Protein AF-A0A4R8DUL5-F1 (afdb_monomer_lite)

Organism: NCBI:txid1539049

Sequence (163 aa):
MLNPFTRLDARLLQRLLETHHYWFVRQSYPRGKDPFQEGLKAALLLTHYDNINQAQIHFQAIATDPYAFLYETPKPEHLARLHTAAGGVRGYPVFVPILRVPWDPGPGVEHQIRRYVSQKLTWDPRRGDEIRSNLFVQFGEIFITLRYHAHEIKIPFADIERM

Structure (mmCIF, N/CA/C/O backbone):
d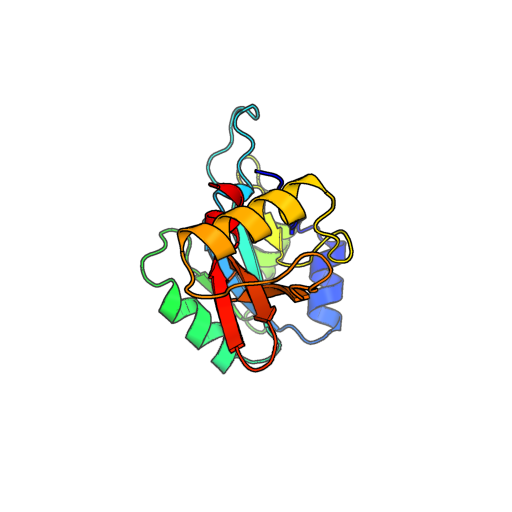ata_AF-A0A4R8DUL5-F1
#
_entry.id   AF-A0A4R8DUL5-F1
#
loop_
_atom_site.group_PDB
_atom_site.id
_atom_site.type_symbol
_atom_site.label_atom_id
_atom_site.label_alt_id
_atom_site.label_comp_id
_atom_site.label_asym_id
_atom_site.label_entity_id
_atom_site.label_seq_id
_atom_site.pdbx_PDB_ins_code
_atom_site.Cartn_x
_atom_site.Cartn_y
_atom_site.Cartn_z
_atom_site.occupancy
_atom_site.B_iso_or_equiv
_atom_site.auth_seq_id
_atom_site.auth_comp_id
_atom_site.auth_asym_id
_atom_site.auth_atom_id
_atom_site.pdbx_PDB_model_num
ATOM 1 N N . MET A 1 1 ? -15.452 5.383 -0.460 1.00 61.59 1 MET A N 1
ATOM 2 C CA . MET A 1 1 ? -14.228 5.206 0.352 1.00 61.59 1 MET A CA 1
ATOM 3 C C . MET A 1 1 ? -13.205 6.210 -0.137 1.00 61.59 1 MET A C 1
ATOM 5 O O . MET A 1 1 ? -13.017 6.308 -1.344 1.00 61.59 1 MET A O 1
ATOM 9 N N . LEU A 1 2 ? -12.609 6.990 0.762 1.00 66.75 2 LEU A N 1
ATOM 10 C CA . LEU A 1 2 ? -11.547 7.931 0.402 1.00 66.75 2 LEU A CA 1
ATOM 11 C C . LEU A 1 2 ? -10.306 7.138 -0.038 1.00 66.75 2 LEU A C 1
ATOM 13 O O . LEU A 1 2 ? -10.022 6.090 0.540 1.00 66.75 2 LEU A O 1
ATOM 17 N N . ASN A 1 3 ? -9.571 7.619 -1.043 1.00 74.25 3 ASN A N 1
ATOM 18 C CA . ASN A 1 3 ? -8.264 7.066 -1.393 1.00 74.25 3 ASN A CA 1
ATOM 19 C C . ASN A 1 3 ? -7.170 7.826 -0.622 1.00 74.25 3 ASN A C 1
ATOM 21 O O . ASN A 1 3 ? -6.865 8.966 -0.983 1.00 74.25 3 ASN A O 1
ATOM 25 N N . PRO A 1 4 ? -6.566 7.231 0.419 1.00 79.00 4 PRO A N 1
ATOM 26 C CA . PRO A 1 4 ? -5.616 7.939 1.271 1.00 79.00 4 PRO A CA 1
ATOM 27 C C . PRO A 1 4 ? -4.184 7.900 0.725 1.00 79.00 4 PRO A C 1
ATOM 29 O O . PRO A 1 4 ? -3.305 8.584 1.250 1.00 79.00 4 PRO A O 1
ATOM 32 N N . PHE A 1 5 ? -3.942 7.108 -0.321 1.00 89.12 5 PHE A N 1
ATOM 33 C CA . PHE A 1 5 ? -2.620 6.888 -0.883 1.00 89.12 5 PHE A CA 1
ATOM 34 C C . PHE A 1 5 ? -2.249 7.925 -1.942 1.00 89.12 5 PHE A C 1
ATOM 36 O O . PHE A 1 5 ? -3.072 8.529 -2.646 1.00 89.12 5 PHE A O 1
ATOM 43 N N . THR A 1 6 ? -0.949 8.167 -2.034 1.00 89.94 6 THR A N 1
ATOM 44 C CA . THR A 1 6 ? -0.377 9.140 -2.960 1.00 89.94 6 THR A CA 1
ATOM 45 C C . THR A 1 6 ? -0.218 8.507 -4.338 1.00 89.94 6 THR A C 1
ATOM 47 O O . THR A 1 6 ? 0.108 7.326 -4.456 1.00 89.94 6 THR A O 1
ATOM 50 N N . ARG A 1 7 ? -0.493 9.272 -5.399 1.00 91.81 7 ARG A N 1
ATOM 51 C CA . ARG A 1 7 ? -0.268 8.802 -6.771 1.00 91.81 7 ARG A CA 1
ATOM 52 C C . ARG A 1 7 ? 1.235 8.758 -7.031 1.00 91.81 7 ARG A C 1
ATOM 54 O O . ARG A 1 7 ? 1.941 9.685 -6.647 1.00 91.81 7 ARG A O 1
ATOM 61 N N . LEU A 1 8 ? 1.710 7.697 -7.672 1.00 94.69 8 LEU A N 1
ATOM 62 C CA . LEU A 1 8 ? 3.099 7.621 -8.094 1.00 94.69 8 LEU A CA 1
ATOM 63 C C . LEU A 1 8 ? 3.335 8.594 -9.253 1.00 94.69 8 LEU A C 1
ATOM 65 O O . LEU A 1 8 ? 2.596 8.579 -10.238 1.00 94.69 8 LEU A O 1
ATOM 69 N N . ASP A 1 9 ? 4.387 9.394 -9.133 1.00 95.00 9 ASP A N 1
ATOM 70 C CA . ASP A 1 9 ? 4.954 10.192 -10.212 1.00 95.00 9 ASP A CA 1
ATOM 71 C C . ASP A 1 9 ? 6.476 9.978 -10.281 1.00 95.00 9 ASP A C 1
ATOM 73 O O . ASP A 1 9 ? 7.074 9.316 -9.423 1.00 95.00 9 ASP A O 1
ATOM 77 N N . ALA A 1 10 ? 7.113 10.512 -11.325 1.00 94.88 10 ALA A N 1
ATOM 78 C CA . ALA A 1 10 ? 8.553 10.358 -11.534 1.00 94.88 10 ALA A CA 1
ATOM 79 C C . ALA A 1 10 ? 9.389 10.920 -10.371 1.00 94.88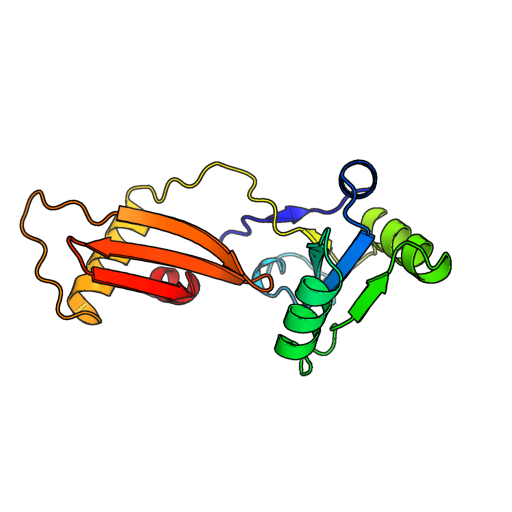 10 ALA A C 1
ATOM 81 O O . ALA A 1 10 ? 10.401 10.327 -9.998 1.00 94.88 10 ALA A O 1
ATOM 82 N N . ARG A 1 11 ? 8.948 12.030 -9.764 1.00 94.94 11 ARG A N 1
ATOM 83 C CA . ARG A 1 11 ? 9.651 12.684 -8.653 1.00 94.94 11 ARG A CA 1
ATOM 84 C C . ARG A 1 11 ? 9.614 11.819 -7.396 1.00 94.94 11 ARG A C 1
ATOM 86 O O . ARG A 1 11 ? 10.613 11.708 -6.691 1.00 94.94 11 ARG A O 1
ATOM 93 N N . LEU A 1 12 ? 8.468 11.215 -7.106 1.00 94.75 12 LEU A N 1
ATOM 94 C CA . LEU A 1 12 ? 8.285 10.335 -5.965 1.00 94.75 12 LEU A CA 1
ATOM 95 C C . LEU A 1 12 ? 9.050 9.028 -6.152 1.00 94.75 12 LEU A C 1
ATOM 97 O O . LEU A 1 12 ? 9.721 8.599 -5.219 1.00 94.75 12 LEU A O 1
ATOM 101 N N . LEU A 1 13 ? 9.020 8.439 -7.354 1.00 96.00 13 LEU A N 1
ATOM 102 C CA . LEU A 1 13 ? 9.840 7.267 -7.664 1.00 96.00 13 LEU A CA 1
ATOM 103 C C . LEU A 1 13 ? 11.324 7.556 -7.417 1.00 96.00 13 LEU A C 1
ATOM 105 O O . LEU A 1 13 ? 11.987 6.783 -6.733 1.00 96.00 13 LEU A O 1
ATOM 109 N N . GLN A 1 14 ? 11.828 8.684 -7.921 1.00 95.81 14 GLN A N 1
ATOM 110 C CA . GLN A 1 14 ? 13.223 9.069 -7.726 1.00 95.81 14 GLN A CA 1
ATOM 111 C C . GLN A 1 14 ? 13.583 9.175 -6.236 1.00 95.81 14 GLN A C 1
ATOM 113 O O . GLN A 1 14 ? 14.571 8.588 -5.806 1.00 95.81 14 GLN A O 1
ATOM 118 N N . ARG A 1 15 ? 12.743 9.830 -5.425 1.00 95.31 15 ARG A N 1
ATOM 119 C CA . ARG A 1 15 ? 12.954 9.932 -3.970 1.00 95.31 15 ARG A CA 1
ATOM 120 C C . ARG A 1 15 ? 12.978 8.575 -3.265 1.00 95.31 15 ARG A C 1
ATOM 122 O O . ARG A 1 15 ? 13.747 8.383 -2.327 1.00 95.31 15 ARG A O 1
ATOM 129 N N . LEU A 1 16 ? 12.136 7.634 -3.691 1.00 95.00 16 LEU A N 1
ATOM 130 C CA . LEU A 1 16 ? 12.122 6.279 -3.131 1.00 95.00 16 LEU A CA 1
ATOM 131 C C . LEU A 1 16 ? 13.436 5.542 -3.429 1.00 95.00 16 LEU A C 1
ATOM 133 O O . LEU A 1 16 ? 13.999 4.908 -2.540 1.00 95.00 16 LEU A O 1
ATOM 137 N N . LEU A 1 17 ? 13.967 5.693 -4.644 1.00 94.94 17 LEU A N 1
ATOM 138 C CA . LEU A 1 17 ? 15.260 5.119 -5.030 1.00 94.94 17 LEU A CA 1
ATOM 139 C C . LEU A 1 17 ? 16.431 5.757 -4.266 1.00 94.94 17 LEU A C 1
ATOM 141 O O . LEU A 1 17 ? 17.328 5.049 -3.814 1.00 94.94 17 LEU A O 1
ATOM 145 N N . GLU A 1 18 ? 16.407 7.081 -4.088 1.00 95.44 18 GLU A N 1
ATOM 146 C CA . GLU A 1 18 ? 17.411 7.837 -3.317 1.00 95.44 18 GLU A CA 1
ATOM 147 C C . GLU A 1 18 ? 17.427 7.448 -1.831 1.00 95.44 18 GLU A C 1
ATOM 149 O O . GLU A 1 18 ? 18.459 7.548 -1.177 1.00 95.44 18 GLU A O 1
ATOM 154 N N . THR A 1 19 ? 16.303 6.958 -1.306 1.00 93.25 19 THR A N 1
ATOM 155 C CA . THR A 1 19 ? 16.158 6.476 0.079 1.00 93.25 19 THR A CA 1
ATOM 156 C C . THR A 1 19 ? 16.357 4.962 0.210 1.00 93.25 19 THR A C 1
ATOM 158 O O . THR A 1 19 ? 15.903 4.365 1.179 1.00 93.25 19 THR A O 1
ATOM 161 N N . HIS A 1 20 ? 17.055 4.342 -0.748 1.00 93.62 20 HIS A N 1
ATOM 162 C CA . HIS A 1 20 ? 17.434 2.922 -0.752 1.00 93.62 20 HIS A CA 1
ATOM 163 C C . HIS A 1 20 ? 16.277 1.912 -0.841 1.00 93.62 20 HIS A C 1
ATOM 165 O O . HIS A 1 20 ? 16.450 0.736 -0.518 1.00 93.62 20 HIS A O 1
ATOM 171 N N . HIS A 1 21 ? 15.112 2.320 -1.349 1.00 94.38 21 HIS A N 1
ATOM 172 C CA . HIS A 1 21 ? 14.035 1.379 -1.645 1.00 94.38 21 HIS A CA 1
ATOM 173 C C . HIS A 1 21 ? 14.235 0.761 -3.030 1.00 94.38 21 HIS A C 1
ATOM 175 O O . HIS A 1 21 ? 13.906 1.365 -4.053 1.00 94.38 21 HIS A O 1
ATOM 181 N N . TYR A 1 22 ? 14.789 -0.450 -3.065 1.00 95.75 22 TYR A N 1
ATOM 182 C CA . TYR A 1 22 ? 15.168 -1.140 -4.304 1.00 95.75 22 TYR A CA 1
ATOM 183 C C . TYR A 1 22 ? 14.209 -2.259 -4.723 1.00 95.75 22 TYR A C 1
ATOM 185 O O . TYR A 1 22 ? 14.314 -2.792 -5.831 1.00 95.75 22 TYR A O 1
ATOM 193 N N . TRP A 1 23 ? 13.245 -2.609 -3.872 1.00 97.69 23 TRP A N 1
ATOM 194 C CA . TRP A 1 23 ? 12.252 -3.639 -4.167 1.00 97.69 23 TRP A CA 1
ATOM 195 C C . TRP A 1 23 ? 10.852 -3.053 -4.124 1.00 97.69 23 TRP A C 1
ATOM 197 O O . TRP A 1 23 ? 10.508 -2.315 -3.202 1.00 97.69 23 TRP A O 1
ATOM 207 N N . PHE A 1 24 ? 10.034 -3.388 -5.121 1.00 97.19 24 PHE A N 1
ATOM 208 C CA . PHE A 1 24 ? 8.654 -2.916 -5.181 1.00 97.19 24 PHE A CA 1
ATOM 209 C C . PHE A 1 24 ? 7.712 -4.073 -5.454 1.00 97.19 24 PHE A C 1
ATOM 211 O O . PHE A 1 24 ? 7.934 -4.849 -6.378 1.00 97.19 24 PHE A O 1
ATOM 218 N N . VAL A 1 25 ? 6.632 -4.163 -4.692 1.00 97.25 25 VAL A N 1
ATOM 219 C CA . VAL A 1 25 ? 5.572 -5.147 -4.910 1.00 97.25 25 VAL A CA 1
ATOM 220 C C . VAL A 1 25 ? 4.367 -4.436 -5.493 1.00 97.25 25 VAL A C 1
ATOM 222 O O . VAL A 1 25 ? 3.876 -3.463 -4.919 1.00 97.25 25 VAL A O 1
ATOM 225 N N . ARG A 1 26 ? 3.903 -4.915 -6.645 1.00 96.69 26 ARG A N 1
ATOM 226 C CA . ARG A 1 26 ? 2.685 -4.446 -7.301 1.00 96.69 26 ARG A CA 1
ATOM 227 C C . ARG A 1 26 ? 1.520 -5.348 -6.982 1.00 96.69 26 ARG A C 1
ATOM 229 O O . ARG A 1 26 ? 1.685 -6.558 -7.027 1.00 96.69 26 ARG A O 1
ATOM 236 N N . GLN A 1 27 ? 0.358 -4.750 -6.764 1.00 95.81 27 GLN A N 1
ATOM 237 C CA . GLN A 1 27 ? -0.908 -5.449 -6.557 1.00 95.81 27 GLN A CA 1
ATOM 238 C C . GLN A 1 27 ? -2.080 -4.642 -7.121 1.00 95.81 27 GLN A C 1
ATOM 240 O O . GLN A 1 27 ? -1.942 -3.458 -7.464 1.00 95.81 27 GLN A O 1
ATOM 245 N N . SER A 1 28 ? -3.249 -5.270 -7.177 1.00 94.12 28 SER A N 1
ATOM 246 C CA . SER A 1 28 ? -4.520 -4.601 -7.428 1.00 94.12 28 SER A CA 1
ATOM 247 C C . SER A 1 28 ? -4.847 -3.626 -6.302 1.00 94.12 28 SER A C 1
ATOM 249 O O . SER A 1 28 ? -4.692 -3.935 -5.125 1.00 94.12 28 SER A O 1
ATOM 251 N N . TYR A 1 29 ? -5.382 -2.455 -6.643 1.00 91.38 29 TYR A N 1
ATOM 252 C CA . TYR A 1 29 ? -5.786 -1.461 -5.651 1.00 91.38 29 TYR A CA 1
ATOM 253 C C . TYR A 1 29 ? -7.211 -0.962 -5.891 1.00 91.38 29 TYR A C 1
ATOM 255 O O . TYR A 1 29 ? -7.411 0.112 -6.462 1.00 91.38 29 TYR A O 1
ATOM 263 N N . PRO A 1 30 ? -8.234 -1.716 -5.447 1.00 87.31 30 PRO A N 1
ATOM 264 C CA . PRO A 1 30 ? -9.635 -1.370 -5.685 1.00 87.31 30 PRO A CA 1
ATOM 265 C C . PRO A 1 30 ? -10.018 0.029 -5.188 1.00 87.31 30 PRO A C 1
ATOM 267 O O . PRO A 1 30 ? -10.767 0.726 -5.863 1.00 87.31 30 PRO A O 1
ATOM 270 N N . ARG A 1 31 ? -9.444 0.478 -4.060 1.00 84.62 31 ARG A N 1
ATOM 271 C CA . ARG A 1 31 ? -9.673 1.818 -3.483 1.00 84.62 31 ARG A CA 1
ATOM 272 C C . ARG A 1 31 ? -9.184 2.966 -4.371 1.00 84.62 31 ARG A C 1
ATOM 274 O O . ARG A 1 31 ? -9.623 4.095 -4.196 1.00 84.62 31 ARG A O 1
ATOM 281 N N . GLY A 1 32 ? -8.267 2.695 -5.298 1.00 84.94 32 GLY A N 1
ATOM 282 C CA . GLY A 1 32 ? -7.774 3.680 -6.257 1.00 84.94 32 GLY A CA 1
ATOM 283 C C . GLY A 1 32 ? -8.649 3.829 -7.498 1.00 84.94 32 GLY A C 1
ATOM 284 O O . GLY A 1 32 ? -8.338 4.670 -8.339 1.00 84.94 32 GLY A O 1
ATOM 285 N N . LYS A 1 33 ? -9.702 3.013 -7.645 1.00 83.94 33 LYS A N 1
ATOM 286 C CA . LYS A 1 33 ? -10.680 3.163 -8.723 1.00 83.94 33 LYS A CA 1
ATOM 287 C C . LYS A 1 33 ? -11.667 4.262 -8.346 1.00 83.94 33 LYS A C 1
ATOM 289 O O . LYS A 1 33 ? -12.359 4.150 -7.338 1.00 83.94 33 LYS A O 1
ATOM 294 N N . ASP A 1 34 ? -11.742 5.294 -9.173 1.00 76.94 34 ASP A N 1
ATOM 295 C CA . ASP A 1 34 ? -12.837 6.255 -9.120 1.00 76.94 34 ASP A CA 1
ATOM 296 C C . ASP A 1 34 ? -13.993 5.717 -9.984 1.00 76.94 34 ASP A C 1
ATOM 298 O O . ASP A 1 34 ? -13.795 5.520 -11.187 1.00 76.94 34 ASP A O 1
ATOM 302 N N . PRO A 1 35 ? -15.176 5.428 -9.406 1.00 69.62 35 PRO A N 1
ATOM 303 C CA . PRO A 1 35 ? -16.316 4.903 -10.158 1.00 69.62 35 PRO A CA 1
ATOM 304 C C . PRO A 1 35 ? -16.857 5.883 -11.208 1.00 69.62 35 PRO A C 1
ATOM 306 O O . PRO A 1 35 ? -17.564 5.451 -12.114 1.00 69.62 35 PRO A O 1
ATOM 309 N N . PHE A 1 36 ? -16.519 7.171 -11.117 1.00 73.31 36 PHE A N 1
ATOM 310 C CA . PHE A 1 36 ? -16.930 8.194 -12.081 1.00 73.31 36 PHE A CA 1
ATOM 311 C C . PHE A 1 36 ? -15.895 8.426 -13.189 1.00 73.31 36 PHE A C 1
ATOM 313 O O . PHE A 1 36 ? -16.141 9.198 -14.114 1.00 73.31 36 PHE A O 1
ATOM 320 N N . GLN A 1 37 ? -14.731 7.771 -13.121 1.00 73.31 37 GLN A N 1
ATOM 321 C CA . GLN A 1 37 ? -13.676 7.936 -14.112 1.00 73.31 37 GLN A CA 1
ATOM 322 C C . GLN A 1 37 ? -13.812 6.913 -15.246 1.00 73.31 37 GLN A C 1
ATOM 324 O O . GLN A 1 37 ? -13.500 5.729 -15.098 1.00 73.31 37 GLN A O 1
ATOM 329 N N . GLU A 1 38 ? -14.222 7.387 -16.420 1.00 73.81 38 GLU A N 1
ATOM 330 C CA . GLU A 1 38 ? -14.311 6.559 -17.623 1.00 73.81 38 GLU A CA 1
ATOM 331 C C . GLU A 1 38 ? -12.928 6.102 -18.131 1.00 73.81 38 GLU A C 1
ATOM 333 O O . GLU A 1 38 ? -11.919 6.805 -18.031 1.00 73.81 38 GLU A O 1
ATOM 338 N N . GLY A 1 39 ? -12.873 4.896 -18.710 1.00 79.31 39 GLY A N 1
ATOM 339 C CA . GLY A 1 39 ? -11.661 4.347 -19.337 1.00 79.31 39 GLY A CA 1
ATOM 340 C C . GLY A 1 39 ? -10.623 3.761 -18.371 1.00 79.31 39 GLY A C 1
ATOM 341 O O . GLY A 1 39 ? -9.497 3.460 -18.782 1.00 79.31 39 GLY A O 1
ATOM 342 N N . LEU A 1 40 ? -10.978 3.585 -17.097 1.00 84.50 40 LEU A N 1
ATOM 343 C CA . LEU A 1 40 ? -10.119 2.987 -16.078 1.00 84.50 40 LEU A CA 1
ATOM 344 C C . LEU A 1 40 ? -10.122 1.455 -16.216 1.00 84.50 40 LEU A C 1
ATOM 346 O O . LEU A 1 40 ? -11.151 0.805 -16.059 1.00 84.50 40 LEU A O 1
ATOM 350 N N . LYS A 1 41 ? -8.961 0.867 -16.521 1.00 87.69 41 LYS A N 1
ATOM 351 C CA . LYS A 1 41 ? -8.799 -0.586 -16.689 1.00 87.69 41 LYS A CA 1
ATOM 352 C C . LYS A 1 41 ? -8.533 -1.265 -15.349 1.00 87.69 41 LYS A C 1
ATOM 354 O O . LYS A 1 41 ? -9.208 -2.223 -14.984 1.00 87.69 41 LYS A O 1
ATOM 359 N N . ALA A 1 42 ? -7.573 -0.745 -14.590 1.00 90.25 42 ALA A N 1
ATOM 360 C CA . ALA A 1 42 ? -7.298 -1.178 -13.225 1.00 90.25 42 ALA A CA 1
ATOM 361 C C . ALA A 1 42 ? -6.579 -0.072 -12.455 1.00 90.25 42 ALA A C 1
ATOM 363 O O . ALA A 1 42 ? -5.824 0.689 -13.042 1.00 90.25 42 ALA A O 1
ATOM 364 N N . ALA A 1 43 ? -6.770 -0.007 -11.142 1.00 92.62 43 ALA A N 1
ATOM 365 C CA . ALA A 1 43 ? -5.925 0.797 -10.268 1.00 92.62 43 ALA A CA 1
ATOM 366 C C . ALA A 1 43 ? -4.906 -0.124 -9.596 1.00 92.62 43 ALA A C 1
ATOM 368 O O . ALA A 1 43 ? -5.256 -1.238 -9.199 1.00 92.62 43 ALA A O 1
ATOM 369 N N . LEU A 1 44 ? -3.659 0.330 -9.506 1.00 95.06 44 LEU A N 1
ATOM 370 C CA . LEU A 1 44 ? -2.526 -0.466 -9.040 1.00 95.06 44 LEU A CA 1
ATOM 371 C C . LEU A 1 44 ? -1.862 0.212 -7.845 1.00 95.06 44 LEU A C 1
ATOM 373 O O . LEU A 1 44 ? -1.804 1.439 -7.774 1.00 95.06 44 LEU A O 1
ATOM 377 N N . LEU A 1 45 ? -1.319 -0.585 -6.934 1.00 95.25 45 LEU A N 1
ATOM 378 C CA . LEU A 1 45 ? -0.517 -0.107 -5.811 1.00 95.25 45 LEU A CA 1
ATOM 379 C C . LEU A 1 45 ? 0.891 -0.681 -5.917 1.00 95.25 45 LEU A C 1
ATOM 381 O O . LEU A 1 45 ? 1.044 -1.866 -6.192 1.00 95.25 45 LEU A O 1
ATOM 385 N N . LEU A 1 46 ? 1.895 0.167 -5.704 1.00 96.12 46 LEU A N 1
ATOM 386 C CA . LEU A 1 46 ? 3.304 -0.193 -5.601 1.00 96.12 46 LEU A CA 1
ATOM 387 C C . LEU A 1 46 ? 3.794 0.063 -4.177 1.00 96.12 46 LEU A C 1
ATOM 389 O O . LEU A 1 46 ? 3.975 1.208 -3.762 1.00 96.12 46 LEU A O 1
ATOM 393 N N . THR A 1 47 ? 4.026 -1.012 -3.434 1.00 95.38 47 THR A N 1
ATOM 394 C CA . THR A 1 47 ? 4.629 -0.949 -2.100 1.00 95.38 47 THR A CA 1
ATOM 395 C C . THR A 1 47 ? 6.141 -1.051 -2.228 1.00 95.38 47 THR A C 1
ATOM 397 O O . THR A 1 47 ? 6.626 -1.949 -2.907 1.00 95.38 47 THR A O 1
ATOM 400 N N . HIS A 1 48 ? 6.869 -0.127 -1.609 1.00 94.81 48 HIS A N 1
ATOM 401 C CA . HIS A 1 48 ? 8.324 -0.014 -1.681 1.00 94.81 48 HIS A CA 1
ATOM 402 C C . HIS A 1 48 ? 8.978 -0.623 -0.4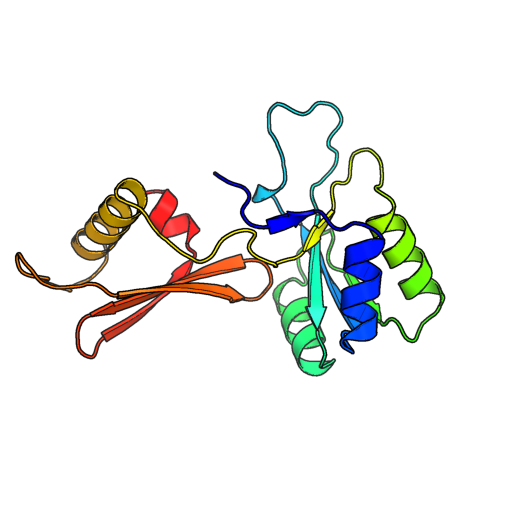39 1.00 94.81 48 HIS A C 1
ATOM 404 O O . HIS A 1 48 ? 8.442 -0.506 0.660 1.00 94.81 48 HIS A O 1
ATOM 410 N N . TYR A 1 49 ? 10.128 -1.262 -0.629 1.00 95.25 49 TYR A N 1
ATOM 411 C CA . TYR A 1 49 ? 10.878 -1.956 0.409 1.00 95.25 49 TYR A CA 1
ATOM 412 C C . TYR A 1 49 ? 12.373 -1.676 0.273 1.00 95.25 49 TYR A C 1
ATOM 414 O O . TYR A 1 49 ? 12.920 -1.655 -0.832 1.00 95.25 49 TYR A O 1
ATOM 422 N N . ASP A 1 50 ? 13.022 -1.521 1.418 1.00 94.88 50 ASP A N 1
ATOM 423 C CA . ASP A 1 50 ? 14.475 -1.484 1.605 1.00 94.88 50 ASP A CA 1
ATOM 424 C C . ASP A 1 50 ? 15.064 -2.887 1.863 1.00 94.88 50 ASP A C 1
ATOM 426 O O . ASP A 1 50 ? 16.279 -3.065 1.915 1.00 94.88 50 ASP A O 1
ATOM 430 N N . ASN A 1 51 ? 14.204 -3.900 2.013 1.00 95.19 51 ASN A N 1
ATOM 431 C CA . ASN A 1 51 ? 14.579 -5.269 2.332 1.00 95.19 51 ASN A CA 1
ATOM 432 C C . ASN A 1 51 ? 13.855 -6.281 1.429 1.00 95.19 51 ASN A C 1
ATOM 434 O O . ASN A 1 51 ? 12.623 -6.371 1.417 1.00 95.19 51 ASN A O 1
ATOM 438 N N . ILE A 1 52 ? 14.632 -7.106 0.720 1.00 96.00 52 ILE A N 1
ATOM 439 C CA . ILE A 1 52 ? 14.105 -8.129 -0.193 1.00 96.00 52 ILE A CA 1
ATOM 440 C C . ILE A 1 52 ? 13.207 -9.160 0.498 1.00 96.00 52 ILE A C 1
ATOM 442 O O . ILE A 1 52 ? 12.196 -9.559 -0.076 1.00 96.00 52 ILE A O 1
ATOM 446 N N . ASN A 1 53 ? 13.523 -9.568 1.729 1.00 96.62 53 ASN A N 1
ATOM 447 C CA . ASN A 1 53 ? 12.747 -10.585 2.438 1.00 96.62 53 ASN A CA 1
ATOM 448 C C . ASN A 1 53 ? 11.338 -10.063 2.738 1.00 96.62 53 ASN A C 1
ATOM 450 O O . ASN A 1 53 ? 10.362 -10.785 2.556 1.00 96.62 53 ASN A O 1
ATOM 454 N N . GLN A 1 54 ? 11.210 -8.790 3.129 1.00 94.81 54 GLN A N 1
ATOM 455 C CA . GLN A 1 54 ? 9.900 -8.169 3.344 1.00 94.81 54 GLN A CA 1
ATOM 456 C C . GLN A 1 54 ? 9.096 -8.078 2.042 1.00 94.81 54 GLN A C 1
ATOM 458 O O . GLN A 1 54 ? 7.902 -8.387 2.032 1.00 94.81 54 GLN A O 1
ATOM 463 N N . ALA A 1 55 ? 9.754 -7.716 0.937 1.00 95.88 55 ALA A N 1
ATOM 464 C CA . ALA A 1 55 ? 9.123 -7.674 -0.378 1.00 95.88 55 ALA A CA 1
ATOM 465 C C . ALA A 1 55 ? 8.644 -9.064 -0.830 1.00 95.88 55 ALA A C 1
ATOM 467 O O . ALA A 1 55 ? 7.537 -9.199 -1.343 1.00 95.88 55 ALA A O 1
ATOM 468 N N . GLN A 1 56 ? 9.439 -10.112 -0.597 1.00 96.88 56 GLN A N 1
ATOM 469 C CA . GLN A 1 56 ? 9.069 -11.492 -0.913 1.00 96.88 56 GLN A CA 1
ATOM 470 C C . GLN A 1 56 ? 7.907 -11.994 -0.056 1.00 96.88 56 GLN A C 1
ATOM 472 O O . GLN A 1 56 ? 6.979 -12.582 -0.604 1.00 96.88 56 GLN A O 1
ATOM 477 N N . ILE A 1 57 ? 7.922 -11.730 1.256 1.00 96.56 57 ILE A N 1
ATOM 478 C CA . ILE A 1 57 ? 6.815 -12.082 2.158 1.00 96.56 57 ILE A CA 1
ATOM 479 C C . ILE A 1 57 ? 5.519 -11.431 1.673 1.00 96.56 57 ILE A C 1
ATOM 481 O O . ILE A 1 57 ? 4.493 -12.101 1.570 1.00 96.56 57 ILE A O 1
ATOM 485 N N . HIS A 1 58 ? 5.565 -10.142 1.326 1.00 95.69 58 HIS A N 1
ATOM 486 C CA . HIS A 1 58 ? 4.406 -9.461 0.764 1.00 95.69 58 HIS A CA 1
ATOM 487 C C . HIS A 1 58 ? 3.975 -10.103 -0.560 1.00 95.69 58 HIS A C 1
ATOM 489 O O . HIS A 1 58 ? 2.817 -10.478 -0.703 1.00 95.69 58 HIS A O 1
ATOM 495 N N . PHE A 1 59 ? 4.892 -10.289 -1.509 1.00 96.81 59 PHE A N 1
ATOM 496 C CA . PHE A 1 59 ? 4.576 -10.881 -2.807 1.00 96.81 59 PHE A CA 1
ATOM 497 C C . PHE A 1 59 ? 3.927 -12.271 -2.684 1.00 96.81 59 PHE A C 1
ATOM 499 O O . PHE A 1 59 ? 2.959 -12.562 -3.382 1.00 96.81 59 PHE A O 1
ATOM 506 N N . GLN A 1 60 ? 4.399 -13.102 -1.753 1.00 96.19 60 GLN A N 1
ATOM 507 C CA . GLN A 1 60 ? 3.795 -14.402 -1.449 1.00 96.19 60 GLN A CA 1
ATOM 508 C C . GLN A 1 60 ? 2.389 -14.267 -0.852 1.00 96.19 60 GLN A C 1
ATOM 510 O O . GLN A 1 60 ? 1.497 -15.025 -1.226 1.00 96.19 60 GLN A O 1
ATOM 515 N N . ALA A 1 61 ? 2.167 -13.288 0.031 1.00 93.62 61 ALA A N 1
ATOM 516 C CA . ALA A 1 61 ? 0.855 -13.032 0.626 1.00 93.62 61 ALA A CA 1
ATOM 517 C C . ALA A 1 61 ? -0.210 -12.633 -0.414 1.00 93.62 61 ALA A C 1
ATOM 519 O O . ALA A 1 61 ? -1.395 -12.862 -0.187 1.00 93.62 61 ALA A O 1
ATOM 520 N N . ILE A 1 62 ? 0.207 -12.083 -1.559 1.00 94.00 62 ILE A N 1
ATOM 521 C CA . ILE A 1 62 ? -0.676 -11.668 -2.660 1.00 94.00 62 ILE A CA 1
ATOM 522 C C . ILE A 1 62 ? -0.549 -12.558 -3.904 1.00 94.00 62 ILE A C 1
ATOM 524 O O . ILE A 1 62 ? -0.878 -12.121 -5.003 1.00 94.00 62 ILE A O 1
ATOM 528 N N . ALA A 1 63 ? -0.073 -13.799 -3.770 1.00 92.75 63 ALA A N 1
ATOM 529 C CA . ALA A 1 63 ? 0.225 -14.666 -4.917 1.00 92.75 63 ALA A CA 1
ATOM 530 C C . ALA A 1 63 ? -0.975 -14.932 -5.853 1.00 92.75 63 ALA A C 1
ATOM 532 O O . ALA A 1 63 ? -0.785 -15.308 -7.008 1.00 92.75 63 ALA A O 1
ATOM 533 N N . THR A 1 64 ? -2.207 -14.743 -5.372 1.00 94.31 64 THR A N 1
ATOM 534 C CA . THR A 1 64 ? -3.446 -14.887 -6.154 1.00 94.31 64 THR A CA 1
ATOM 535 C C . THR A 1 64 ? -3.892 -13.597 -6.852 1.00 94.31 64 THR A C 1
ATOM 537 O O . THR A 1 64 ? -4.846 -13.630 -7.630 1.00 94.31 64 THR A O 1
ATOM 540 N N . ASP A 1 65 ? -3.234 -12.462 -6.598 1.00 94.69 65 ASP A N 1
ATOM 541 C CA . ASP A 1 65 ? -3.567 -11.187 -7.230 1.00 94.69 65 ASP A CA 1
ATOM 542 C C . ASP A 1 65 ? -3.115 -11.191 -8.705 1.00 94.69 65 ASP A C 1
ATOM 544 O O . ASP A 1 65 ? -1.937 -11.411 -8.996 1.00 94.69 65 ASP A O 1
ATOM 548 N N . PRO A 1 66 ? -4.012 -10.908 -9.667 1.00 94.25 66 PRO A N 1
ATOM 549 C CA . PRO A 1 66 ? -3.688 -10.975 -11.094 1.00 94.25 66 PRO A CA 1
ATOM 550 C C . PRO A 1 66 ? -2.657 -9.930 -11.548 1.00 94.25 66 PRO A C 1
ATOM 552 O O . PRO A 1 66 ? -2.064 -10.068 -12.618 1.00 94.25 66 PRO A O 1
ATOM 555 N N . TYR A 1 67 ? -2.445 -8.872 -10.764 1.00 94.81 67 TYR A N 1
ATOM 556 C CA . TYR A 1 67 ? -1.455 -7.832 -11.029 1.00 94.81 67 TYR A CA 1
ATOM 557 C C . TYR A 1 67 ? -0.197 -7.967 -10.161 1.00 94.81 67 TYR A C 1
ATOM 559 O O . TYR A 1 67 ? 0.694 -7.111 -10.291 1.00 94.81 67 TYR A O 1
ATOM 567 N N . ALA A 1 68 ? -0.094 -9.031 -9.349 1.00 96.25 68 ALA A N 1
ATOM 568 C CA . ALA A 1 68 ? 1.068 -9.339 -8.523 1.00 96.25 68 ALA A CA 1
ATOM 569 C C . ALA A 1 68 ? 2.357 -9.300 -9.354 1.00 96.25 68 ALA A C 1
ATOM 571 O O . ALA A 1 68 ? 2.498 -10.000 -10.359 1.00 96.25 68 ALA A O 1
ATOM 572 N N . PHE A 1 69 ? 3.316 -8.468 -8.951 1.00 97.44 69 PHE A N 1
ATOM 573 C CA . PHE A 1 69 ? 4.650 -8.461 -9.553 1.00 97.44 69 PHE A CA 1
ATOM 574 C C . PHE A 1 69 ? 5.687 -7.919 -8.572 1.00 97.44 69 PHE A C 1
ATOM 576 O O . PHE A 1 69 ? 5.452 -6.887 -7.943 1.00 97.44 69 PHE A O 1
ATOM 583 N N . LEU A 1 70 ? 6.842 -8.579 -8.480 1.00 97.62 70 LEU A N 1
ATOM 584 C CA . LEU A 1 70 ? 7.987 -8.119 -7.697 1.00 97.62 70 LEU A CA 1
ATOM 585 C C . LEU A 1 70 ? 9.021 -7.461 -8.621 1.00 97.62 70 LEU A C 1
ATOM 587 O O . LEU A 1 70 ? 9.635 -8.112 -9.463 1.00 97.62 70 LEU A O 1
ATOM 591 N N . TYR A 1 71 ? 9.215 -6.158 -8.450 1.00 97.56 71 TYR A N 1
ATOM 592 C CA . TYR A 1 71 ? 10.280 -5.396 -9.086 1.00 97.56 71 TYR A CA 1
ATOM 593 C C . TYR A 1 71 ? 11.550 -5.435 -8.241 1.00 97.56 71 TYR A C 1
ATOM 595 O O . TYR A 1 71 ? 11.515 -5.417 -7.012 1.00 97.56 71 TYR A O 1
ATOM 603 N N . GLU A 1 72 ? 12.676 -5.389 -8.940 1.00 96.62 72 GLU A N 1
ATOM 604 C CA . GLU A 1 72 ? 14.026 -5.382 -8.388 1.00 96.62 72 GLU A CA 1
ATOM 605 C C . GLU A 1 72 ? 14.785 -4.321 -9.176 1.00 96.62 72 GLU A C 1
ATOM 607 O O . GLU A 1 72 ? 15.130 -4.544 -10.335 1.00 96.62 72 GLU A O 1
ATOM 612 N N . THR A 1 73 ? 15.000 -3.145 -8.596 1.00 94.06 73 THR A N 1
ATOM 613 C CA . THR A 1 73 ? 15.610 -2.012 -9.307 1.00 94.06 73 THR A CA 1
ATOM 614 C C . THR A 1 73 ? 17.037 -2.251 -9.805 1.00 94.06 73 THR A C 1
ATOM 616 O O . THR A 1 73 ? 17.395 -1.595 -10.782 1.00 94.06 73 THR A O 1
ATOM 619 N N . PRO A 1 74 ? 17.851 -3.181 -9.248 1.00 93.38 74 PRO A N 1
ATOM 620 C CA . PRO A 1 74 ? 19.126 -3.538 -9.868 1.00 93.38 74 PRO A CA 1
ATOM 621 C C . PRO A 1 74 ? 18.977 -4.129 -11.279 1.00 93.38 74 PRO A C 1
ATOM 623 O O . PRO A 1 74 ? 19.937 -4.118 -12.045 1.00 93.38 74 PRO A O 1
ATOM 626 N N . LYS A 1 75 ? 17.789 -4.635 -11.648 1.00 96.50 75 LYS A N 1
ATOM 627 C CA . LYS A 1 75 ? 17.492 -5.123 -13.000 1.00 96.50 75 LYS A CA 1
ATOM 628 C C . LYS A 1 75 ? 17.035 -3.947 -13.881 1.00 96.50 75 LYS A C 1
ATOM 630 O O . LYS A 1 75 ? 15.963 -3.390 -13.622 1.00 96.50 75 LYS A O 1
ATOM 635 N N . PRO A 1 76 ? 17.760 -3.600 -14.964 1.00 96.06 76 PRO A N 1
ATOM 636 C CA . PRO A 1 76 ? 17.418 -2.450 -15.810 1.00 96.06 76 PRO A CA 1
ATOM 637 C C . PRO A 1 76 ? 16.004 -2.517 -16.400 1.00 96.06 76 PRO A C 1
ATOM 639 O O . PRO A 1 76 ? 15.308 -1.508 -16.486 1.00 96.06 76 PRO A O 1
ATOM 642 N N . GLU A 1 77 ? 15.543 -3.720 -16.750 1.00 97.38 77 GLU A N 1
ATOM 643 C CA . GLU A 1 77 ? 14.188 -3.947 -17.255 1.00 97.38 77 GLU A CA 1
ATOM 644 C C . GLU A 1 77 ? 13.114 -3.576 -16.218 1.00 97.38 77 GLU A C 1
ATOM 646 O O . GLU A 1 77 ? 12.117 -2.926 -16.538 1.00 97.38 77 GLU A O 1
ATOM 651 N N . HIS A 1 78 ? 13.319 -3.962 -14.955 1.00 97.62 78 HIS A N 1
ATOM 652 C CA . HIS A 1 78 ? 12.384 -3.664 -13.872 1.00 97.62 78 HIS A CA 1
ATOM 653 C C . HIS A 1 78 ? 12.350 -2.160 -13.593 1.00 97.62 78 HIS A C 1
ATOM 655 O O . HIS A 1 78 ? 11.268 -1.591 -13.437 1.00 97.62 78 HIS A O 1
ATOM 661 N N . LEU A 1 79 ? 13.514 -1.507 -13.608 1.00 96.31 79 LEU A N 1
ATOM 662 C CA . LEU A 1 79 ? 13.623 -0.063 -13.444 1.00 96.31 79 LEU A CA 1
ATOM 663 C C . LEU A 1 79 ? 12.898 0.699 -14.568 1.00 96.31 79 LEU A C 1
ATOM 665 O O . LEU A 1 79 ? 12.113 1.606 -14.291 1.00 96.31 79 LEU A O 1
ATOM 669 N N . ALA A 1 80 ? 13.063 0.289 -15.829 1.00 96.56 80 ALA A N 1
ATOM 670 C CA . ALA A 1 80 ? 12.361 0.892 -16.965 1.00 96.56 80 ALA A CA 1
ATOM 671 C C . ALA A 1 80 ? 10.828 0.761 -16.851 1.00 96.56 80 ALA A C 1
ATOM 673 O O . ALA A 1 80 ? 10.082 1.709 -17.128 1.00 96.56 80 ALA A O 1
ATOM 674 N N . ARG A 1 81 ? 10.336 -0.392 -16.380 1.00 96.00 81 ARG A N 1
ATOM 675 C CA . ARG A 1 81 ? 8.904 -0.600 -16.110 1.00 96.00 81 ARG A CA 1
ATOM 676 C C . ARG A 1 81 ? 8.397 0.295 -14.972 1.00 96.00 81 ARG A C 1
ATOM 678 O O . ARG A 1 81 ? 7.292 0.824 -15.083 1.00 96.00 81 ARG A O 1
ATOM 685 N N . LEU A 1 82 ? 9.184 0.498 -13.911 1.00 95.56 82 LEU A N 1
ATOM 686 C CA . LEU A 1 82 ? 8.841 1.422 -12.819 1.00 95.56 82 LEU A CA 1
ATOM 687 C C . LEU A 1 82 ? 8.764 2.872 -13.308 1.00 95.56 82 LEU A C 1
ATOM 689 O O . LEU A 1 82 ? 7.791 3.559 -13.003 1.00 95.56 82 LEU A O 1
ATOM 693 N N . HIS A 1 83 ? 9.718 3.322 -14.128 1.00 96.06 83 HIS A N 1
ATOM 694 C CA . HIS A 1 83 ? 9.654 4.652 -14.743 1.00 96.06 83 HIS A CA 1
ATOM 695 C C . HIS A 1 83 ? 8.429 4.815 -15.644 1.00 96.06 83 HIS A C 1
ATOM 697 O O . HIS A 1 83 ? 7.776 5.854 -15.606 1.00 96.06 83 HIS A O 1
ATOM 703 N N . THR A 1 84 ? 8.062 3.774 -16.395 1.00 94.75 84 THR A N 1
ATOM 704 C CA . THR A 1 84 ? 6.835 3.770 -17.206 1.00 94.75 84 THR A CA 1
ATOM 705 C C . THR A 1 84 ? 5.587 3.915 -16.329 1.00 94.75 84 THR A C 1
ATOM 707 O O . THR A 1 84 ? 4.703 4.714 -16.632 1.00 94.75 84 THR A O 1
ATOM 710 N N . ALA A 1 85 ? 5.522 3.185 -15.210 1.00 93.81 85 ALA A N 1
ATOM 711 C CA . ALA A 1 85 ? 4.428 3.291 -14.246 1.00 93.81 85 ALA A CA 1
ATOM 712 C C . ALA A 1 85 ? 4.340 4.700 -13.629 1.00 93.81 85 ALA A C 1
ATOM 714 O O . ALA A 1 85 ? 3.250 5.266 -13.539 1.00 93.81 85 ALA A O 1
ATOM 715 N N . ALA A 1 86 ? 5.485 5.282 -13.268 1.00 94.31 86 ALA A N 1
ATOM 716 C CA . ALA A 1 86 ? 5.594 6.628 -12.710 1.00 94.31 86 ALA A CA 1
ATOM 717 C C . ALA A 1 86 ? 5.312 7.746 -13.733 1.00 94.31 86 ALA A C 1
ATOM 719 O O . ALA A 1 86 ? 4.857 8.822 -13.355 1.00 94.31 86 ALA A O 1
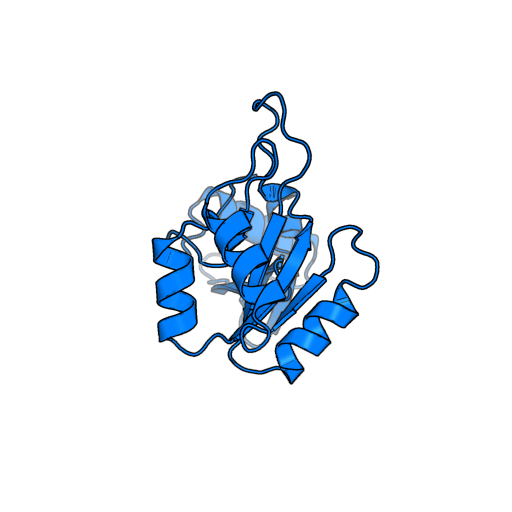ATOM 720 N N . GLY A 1 87 ? 5.539 7.493 -15.025 1.00 91.38 87 GLY A N 1
ATOM 721 C CA . GLY A 1 87 ? 5.178 8.398 -16.121 1.00 91.38 87 GLY A CA 1
ATOM 722 C C . GLY A 1 87 ? 3.670 8.485 -16.379 1.00 91.38 87 GLY A C 1
ATOM 723 O O . GLY A 1 87 ? 3.216 9.391 -17.071 1.00 91.38 87 GLY A O 1
ATOM 724 N N . GLY A 1 88 ? 2.885 7.577 -15.791 1.00 87.62 88 GLY A N 1
ATOM 725 C CA . GLY A 1 88 ? 1.437 7.533 -15.929 1.00 87.62 88 GLY A CA 1
ATOM 726 C C . GLY A 1 88 ? 0.999 6.767 -17.173 1.00 87.62 88 GLY A C 1
ATOM 727 O O . GLY A 1 88 ? 1.076 7.250 -18.299 1.00 87.62 88 GLY A O 1
ATOM 728 N N . VAL A 1 89 ? 0.454 5.570 -16.963 1.00 88.44 89 VAL A N 1
ATOM 729 C CA . VAL A 1 89 ? -0.124 4.760 -18.039 1.00 88.44 89 VAL A CA 1
ATOM 730 C C . VAL A 1 89 ? -1.624 5.035 -18.124 1.00 88.44 89 VAL A C 1
ATOM 732 O O . VAL A 1 89 ? -2.348 4.965 -17.125 1.00 88.44 89 VAL A O 1
ATOM 735 N N . ARG A 1 90 ? -2.121 5.347 -19.326 1.00 86.94 90 ARG A N 1
ATOM 736 C CA . ARG A 1 90 ? -3.549 5.619 -19.541 1.00 86.94 90 ARG A CA 1
ATOM 737 C C . ARG A 1 90 ? -4.394 4.411 -19.117 1.00 86.94 90 ARG A C 1
ATOM 739 O O . ARG A 1 90 ? -4.152 3.290 -19.555 1.00 86.94 90 ARG A O 1
ATOM 746 N N . GLY A 1 91 ? -5.389 4.656 -18.265 1.00 88.38 91 GLY A N 1
ATOM 747 C CA . GLY A 1 91 ? -6.274 3.620 -17.723 1.00 88.38 91 GLY A CA 1
ATOM 748 C C . GLY A 1 91 ? -5.683 2.793 -16.574 1.00 88.38 91 GLY A C 1
ATOM 749 O O . GLY A 1 91 ? -6.391 1.935 -16.052 1.00 88.38 91 GLY A O 1
ATOM 750 N N . TYR A 1 92 ? -4.438 3.058 -16.159 1.00 90.88 92 TYR A N 1
ATOM 751 C CA . TYR A 1 92 ? -3.783 2.386 -15.035 1.00 90.88 92 TYR A CA 1
ATOM 752 C C . TYR A 1 92 ? -3.188 3.395 -14.046 1.00 90.88 92 TYR A C 1
ATOM 754 O O . TYR A 1 92 ? -1.974 3.608 -14.038 1.00 90.88 92 TYR A O 1
ATOM 762 N N . PRO A 1 93 ? -4.007 4.068 -13.217 1.00 92.69 93 PRO A N 1
ATOM 763 C CA . PRO A 1 93 ? -3.464 4.872 -12.132 1.00 92.69 93 PRO A CA 1
ATOM 764 C C . PRO A 1 93 ? -2.670 3.987 -11.160 1.00 92.69 93 PRO A C 1
ATOM 766 O O . PRO A 1 93 ? -3.137 2.928 -10.736 1.00 92.69 93 PRO A O 1
ATOM 769 N N . VAL A 1 94 ? -1.467 4.445 -10.814 1.00 94.62 94 VAL A N 1
ATOM 770 C CA . VAL A 1 94 ? -0.544 3.752 -9.911 1.00 94.62 94 VAL A CA 1
ATOM 771 C C . VAL A 1 94 ? -0.358 4.586 -8.651 1.00 94.62 94 VAL A C 1
ATOM 773 O 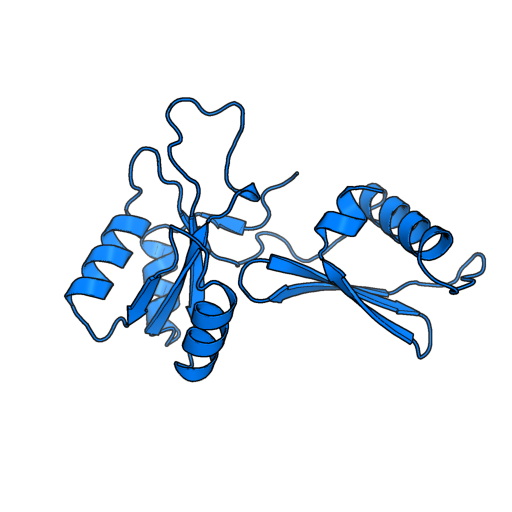O . VAL A 1 94 ? -0.125 5.793 -8.727 1.00 94.62 94 VAL A O 1
ATOM 776 N N . PHE A 1 95 ? -0.478 3.946 -7.495 1.00 94.00 95 PHE A N 1
ATOM 777 C CA . PHE A 1 95 ? -0.377 4.565 -6.177 1.00 94.00 95 PHE A CA 1
ATOM 778 C C . PHE A 1 95 ? 0.796 3.983 -5.391 1.00 94.00 95 PHE A C 1
ATOM 780 O O . PHE A 1 95 ? 1.295 2.909 -5.720 1.00 94.00 95 PHE A O 1
ATOM 787 N N . VAL A 1 96 ? 1.204 4.674 -4.330 1.00 93.56 96 VAL A N 1
ATOM 788 C CA . VAL A 1 96 ? 2.133 4.167 -3.313 1.00 93.56 96 VAL A CA 1
ATOM 789 C C . VAL A 1 96 ? 1.519 4.321 -1.921 1.00 93.56 96 VAL A C 1
ATOM 791 O O . VAL A 1 96 ? 0.782 5.287 -1.702 1.00 93.56 96 VAL A O 1
ATOM 794 N N . PRO A 1 97 ? 1.825 3.425 -0.964 1.00 90.69 97 PRO A N 1
ATOM 795 C CA . PRO A 1 97 ? 1.218 3.406 0.369 1.00 90.69 97 PRO A CA 1
ATOM 796 C C . PRO A 1 97 ? 1.772 4.493 1.307 1.00 90.69 97 PRO A C 1
ATOM 798 O O . PRO A 1 97 ? 2.090 4.245 2.465 1.00 90.69 97 PRO A O 1
ATOM 801 N N . ILE A 1 98 ? 1.898 5.716 0.800 1.00 87.88 98 ILE A N 1
ATOM 802 C CA . ILE A 1 98 ? 2.271 6.905 1.562 1.00 87.88 98 ILE A CA 1
ATOM 803 C C . ILE A 1 98 ? 0.993 7.702 1.794 1.00 87.88 98 ILE A C 1
ATOM 805 O O . ILE A 1 98 ? 0.369 8.173 0.833 1.00 87.88 98 ILE A O 1
ATOM 809 N N . LEU A 1 99 ? 0.607 7.825 3.065 1.00 79.81 99 LEU A N 1
ATOM 810 C CA . LEU A 1 99 ? -0.548 8.610 3.489 1.00 79.81 99 LEU A CA 1
ATOM 811 C C . LEU A 1 99 ? -0.294 10.098 3.227 1.00 79.81 99 LEU A C 1
ATOM 813 O O . LEU A 1 99 ? 0.775 10.620 3.533 1.00 79.81 99 LEU A O 1
ATOM 817 N N . ARG A 1 100 ? -1.290 10.785 2.661 1.00 69.81 100 ARG A N 1
ATOM 818 C CA . ARG A 1 100 ? -1.190 12.223 2.348 1.00 69.81 100 ARG A CA 1
ATOM 819 C C . ARG A 1 100 ? -1.270 13.128 3.578 1.00 69.81 100 ARG A C 1
ATOM 821 O O . ARG A 1 100 ? -0.820 14.266 3.517 1.00 69.81 100 ARG A O 1
ATOM 828 N N . VAL A 1 101 ? -1.888 12.644 4.652 1.00 69.88 101 VAL A N 1
ATOM 829 C CA . VAL A 1 101 ? -2.214 13.417 5.855 1.00 69.88 101 VAL A CA 1
ATOM 830 C C . VAL A 1 101 ? -1.893 12.552 7.077 1.00 69.88 101 VAL A C 1
ATOM 832 O O . VAL A 1 101 ? -2.106 11.335 7.004 1.00 69.88 101 VAL A O 1
ATOM 835 N N . PRO A 1 102 ? -1.380 13.134 8.179 1.00 73.44 102 PRO A N 1
ATOM 836 C CA . PRO A 1 102 ? -1.320 12.448 9.465 1.00 73.44 102 PRO A CA 1
ATOM 837 C C . PRO A 1 102 ? -2.682 11.850 9.829 1.00 73.44 102 PRO A C 1
ATOM 839 O O . PRO A 1 102 ? -3.720 12.415 9.489 1.00 73.44 102 PRO A O 1
ATOM 842 N N . TRP A 1 103 ? -2.680 10.694 10.493 1.00 79.81 103 TRP A N 1
ATOM 843 C CA . TRP A 1 103 ? -3.918 10.044 10.910 1.00 79.81 103 TRP A CA 1
ATOM 844 C C . TRP A 1 103 ? -4.686 10.924 11.900 1.00 79.81 103 TRP A C 1
ATOM 846 O O . TRP A 1 103 ? -4.201 11.196 12.996 1.00 79.81 103 TRP A O 1
ATOM 856 N N . ASP A 1 104 ? -5.891 11.313 11.499 1.00 81.06 104 ASP A N 1
ATOM 857 C CA . ASP A 1 104 ? -6.917 11.902 12.347 1.00 81.06 104 ASP A CA 1
ATOM 858 C C . ASP A 1 104 ? -8.253 11.253 11.946 1.00 81.06 104 ASP A C 1
ATOM 860 O O . ASP A 1 104 ? -8.707 11.455 10.813 1.00 81.06 104 ASP A O 1
ATOM 864 N N . PRO A 1 105 ? -8.860 10.410 12.802 1.00 77.62 105 PRO A N 1
ATOM 865 C CA . PRO A 1 105 ? -10.121 9.753 12.474 1.00 77.62 105 PRO A CA 1
ATOM 866 C C . PRO A 1 105 ? -11.257 10.767 12.257 1.00 77.62 105 PRO A C 1
ATOM 868 O O . PRO A 1 105 ? -12.177 10.517 11.472 1.00 77.62 105 PRO A O 1
ATOM 871 N N . GLY A 1 106 ? -11.213 11.920 12.928 1.00 83.25 106 GLY A N 1
ATOM 872 C CA . GLY A 1 106 ? -12.330 12.851 12.980 1.00 83.25 106 GLY A CA 1
ATOM 873 C C . GLY A 1 106 ? -13.623 12.238 13.558 1.00 83.25 106 GLY A C 1
ATOM 874 O O . GLY A 1 106 ? -13.723 11.031 13.809 1.00 83.25 106 GLY A O 1
ATOM 875 N N . PRO A 1 107 ? -14.684 13.046 13.735 1.00 84.88 107 PRO A N 1
ATOM 876 C CA . 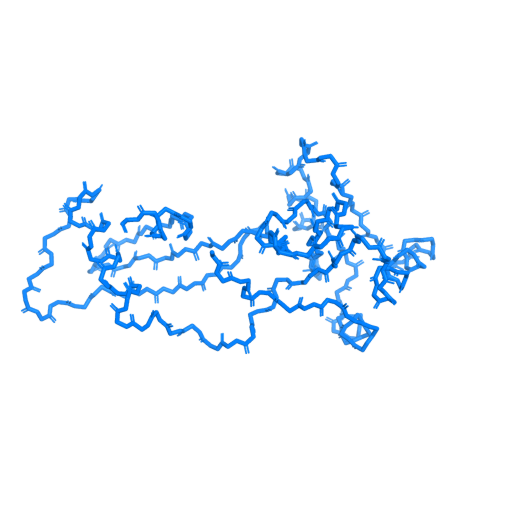PRO A 1 107 ? -15.877 12.617 14.473 1.00 84.88 107 PRO A CA 1
ATOM 877 C C . PRO A 1 107 ? -16.623 11.430 13.840 1.00 84.88 107 PRO A C 1
ATOM 879 O O . PRO A 1 107 ? -17.211 10.605 14.540 1.00 84.88 107 PRO A O 1
ATOM 882 N N . GLY A 1 108 ? -16.610 11.336 12.506 1.00 86.56 108 GLY A N 1
ATOM 883 C CA . GLY A 1 108 ? -17.303 10.276 11.772 1.00 86.56 108 GLY A CA 1
ATOM 884 C C . GLY A 1 108 ? -16.667 8.904 11.984 1.00 86.56 108 GLY A C 1
ATOM 885 O O . GLY A 1 108 ? -17.360 7.951 12.344 1.00 86.56 108 GLY A O 1
ATOM 886 N N . VAL A 1 109 ? -15.346 8.805 11.816 1.00 87.44 109 VAL A N 1
ATOM 887 C CA . VAL A 1 109 ? -14.637 7.534 12.007 1.00 87.44 109 VAL A CA 1
ATOM 888 C C . VAL A 1 109 ? -14.572 7.174 13.488 1.00 87.44 109 VAL A C 1
ATOM 890 O O . VAL A 1 109 ? -14.727 6.004 13.823 1.00 87.44 109 VAL A O 1
ATOM 893 N N . GLU A 1 110 ? -14.441 8.144 14.398 1.00 88.12 110 GLU A N 1
ATOM 894 C CA . GLU A 1 110 ? -14.544 7.883 15.842 1.00 88.12 110 GLU A CA 1
ATOM 895 C C . GLU A 1 110 ? -15.874 7.221 16.216 1.00 88.12 110 GLU A C 1
ATOM 897 O O . GLU A 1 110 ? -15.907 6.265 16.998 1.00 88.12 110 GLU A O 1
ATOM 902 N N . HIS A 1 111 ? -16.979 7.690 15.630 1.00 89.25 111 HIS A N 1
ATOM 903 C CA . HIS A 1 111 ? -18.285 7.079 15.837 1.00 89.25 111 HIS A CA 1
ATOM 904 C C . HIS A 1 111 ? -18.332 5.636 15.309 1.00 89.25 111 HIS A C 1
ATOM 906 O O . HIS A 1 111 ? -18.827 4.743 16.003 1.00 89.25 111 HIS A O 1
ATOM 912 N N . GLN A 1 112 ? -17.772 5.382 14.123 1.00 91.88 112 GLN A N 1
ATOM 913 C CA . GLN A 1 112 ? -17.675 4.034 13.551 1.00 91.88 112 GLN A CA 1
ATOM 914 C C . GLN A 1 112 ? -16.808 3.098 14.401 1.00 91.88 112 GLN A C 1
ATOM 916 O O . GLN A 1 112 ? -17.203 1.960 14.644 1.00 91.88 112 GLN A O 1
ATOM 921 N N . ILE A 1 113 ? -15.678 3.581 14.927 1.00 91.12 113 ILE A N 1
ATOM 922 C CA . ILE A 1 113 ? -14.816 2.830 15.850 1.00 91.12 113 ILE A CA 1
ATOM 923 C C . ILE A 1 113 ? -15.597 2.455 17.109 1.00 91.12 113 ILE A C 1
ATOM 925 O O . ILE A 1 113 ? -15.602 1.290 17.500 1.00 91.12 113 ILE A O 1
ATOM 929 N N . ARG A 1 114 ? -16.305 3.408 17.731 1.00 89.50 114 ARG A N 1
ATOM 930 C CA . ARG A 1 114 ? -17.115 3.128 18.929 1.00 89.50 114 ARG A CA 1
ATOM 931 C C . ARG A 1 114 ? -18.208 2.096 18.653 1.00 89.50 114 ARG A C 1
ATOM 933 O O . ARG A 1 114 ? -18.417 1.214 19.482 1.00 89.50 114 ARG A O 1
ATOM 940 N N . ARG A 1 115 ? -18.870 2.172 17.492 1.00 90.62 115 ARG A N 1
ATOM 941 C CA . ARG A 1 115 ? -19.865 1.174 17.063 1.00 90.62 115 ARG A CA 1
ATOM 942 C C . ARG A 1 115 ? -19.243 -0.197 16.820 1.00 90.62 115 ARG A C 1
ATOM 944 O O . ARG A 1 115 ? -19.815 -1.192 17.248 1.00 90.62 115 ARG A O 1
ATOM 951 N N . TYR A 1 116 ? -18.074 -0.260 16.188 1.00 93.38 116 TYR A N 1
ATOM 952 C CA . TYR A 1 116 ? -17.359 -1.521 16.011 1.00 93.38 116 TYR A CA 1
ATOM 953 C C . TYR A 1 116 ? -17.039 -2.160 17.362 1.00 93.38 116 TYR A C 1
ATOM 955 O O . TYR A 1 116 ? -17.346 -3.327 17.584 1.00 93.38 116 TYR A O 1
ATOM 963 N N . VAL A 1 117 ? -16.465 -1.381 18.282 1.00 91.19 117 VAL A N 1
ATOM 964 C CA . VAL A 1 117 ? -16.073 -1.852 19.613 1.00 91.19 117 VAL A CA 1
ATOM 965 C C . VAL A 1 117 ? -17.281 -2.389 20.380 1.00 91.19 117 VAL A C 1
ATOM 967 O O . VAL A 1 117 ? -17.207 -3.501 20.887 1.00 91.19 117 VAL A O 1
ATOM 970 N N . SER A 1 118 ? -18.408 -1.670 20.399 1.00 89.06 118 SER A N 1
ATOM 971 C CA . SER A 1 118 ? -19.601 -2.113 21.135 1.00 89.06 118 SER A CA 1
ATOM 972 C C . SER A 1 118 ? -20.316 -3.315 20.512 1.00 89.06 118 SER A C 1
ATOM 974 O O . SER A 1 118 ? -20.969 -4.072 21.225 1.00 89.06 118 SER A O 1
ATOM 976 N N . GLN A 1 119 ? -20.227 -3.497 19.190 1.00 90.31 119 GLN A N 1
ATOM 977 C CA . GLN A 1 119 ? -20.926 -4.580 18.487 1.00 90.31 119 GLN A CA 1
ATOM 978 C C . GLN A 1 119 ? -20.081 -5.840 18.292 1.00 90.31 119 GLN A C 1
ATOM 980 O O . GLN A 1 119 ? -20.637 -6.929 18.142 1.00 90.31 119 GLN A O 1
ATOM 985 N N . LYS A 1 120 ? -18.756 -5.698 18.193 1.00 91.56 120 LYS A N 1
ATOM 986 C CA . LYS A 1 120 ? -17.845 -6.782 17.795 1.00 91.56 120 LYS A CA 1
ATOM 987 C C . LYS A 1 120 ? -16.873 -7.191 18.890 1.00 91.56 120 LYS A C 1
ATOM 989 O O . LYS A 1 120 ? -16.315 -8.280 18.789 1.00 91.56 120 LYS A O 1
ATOM 994 N N . LEU A 1 121 ? -16.665 -6.359 19.909 1.00 90.25 121 LEU A N 1
ATOM 995 C CA . LEU A 1 121 ? -15.740 -6.640 21.002 1.00 90.25 121 LEU A CA 1
ATOM 996 C C . LEU A 1 121 ? -16.488 -6.729 22.328 1.00 90.25 121 LEU A C 1
ATOM 998 O O . LEU A 1 121 ? -17.568 -6.181 22.505 1.00 90.25 121 LEU A O 1
ATOM 1002 N N . THR A 1 122 ? -15.869 -7.399 23.292 1.00 89.38 122 THR A N 1
ATOM 1003 C CA . THR A 1 122 ? -16.354 -7.478 24.675 1.00 89.38 122 THR A CA 1
ATOM 1004 C C . THR A 1 122 ? -15.861 -6.305 25.528 1.00 89.38 122 THR A C 1
ATOM 1006 O O . THR A 1 122 ? -15.813 -6.407 26.751 1.00 89.38 122 THR A O 1
ATOM 1009 N N . TRP A 1 123 ? -15.393 -5.226 24.899 1.00 90.12 123 TRP A N 1
ATOM 1010 C CA . TRP A 1 123 ? -14.896 -4.049 25.607 1.00 90.12 123 TRP A CA 1
ATOM 1011 C C . TRP A 1 123 ? -16.085 -3.219 26.099 1.00 90.12 123 TRP A C 1
ATOM 1013 O O . TRP A 1 123 ? -17.013 -2.972 25.332 1.00 90.12 123 TRP A O 1
ATOM 1023 N N . ASP A 1 124 ? -16.025 -2.751 27.347 1.00 84.44 124 ASP A N 1
ATOM 1024 C CA . ASP A 1 124 ? -17.054 -1.901 27.968 1.00 84.44 124 ASP A CA 1
ATOM 1025 C C . ASP A 1 124 ? -16.491 -0.507 28.326 1.00 84.44 124 ASP A C 1
ATOM 1027 O O . ASP A 1 124 ? -16.316 -0.179 29.502 1.00 84.44 124 ASP A O 1
ATOM 1031 N N . PRO A 1 125 ? -16.125 0.310 27.319 1.00 83.44 125 PRO A N 1
ATOM 1032 C CA . PRO A 1 125 ? -15.601 1.650 27.543 1.00 83.44 125 PRO A CA 1
ATOM 1033 C C . PRO A 1 125 ? -16.681 2.559 28.138 1.00 83.44 125 PRO A C 1
ATOM 1035 O O . PRO A 1 125 ? -17.711 2.831 27.514 1.00 83.44 125 PRO A O 1
ATOM 1038 N N . ARG A 1 126 ? -16.426 3.084 29.338 1.00 82.00 126 ARG A N 1
ATOM 1039 C CA . ARG A 1 126 ? -17.326 4.014 30.025 1.00 82.00 126 ARG A CA 1
ATOM 1040 C C . ARG A 1 126 ? -17.282 5.402 29.393 1.00 82.00 126 ARG A C 1
ATOM 1042 O O . ARG A 1 126 ? -16.420 5.748 28.585 1.00 82.00 126 ARG A O 1
ATOM 1049 N N . ARG A 1 127 ? -18.237 6.251 29.778 1.00 75.31 127 ARG A N 1
ATOM 1050 C CA . ARG A 1 127 ? -18.280 7.648 29.329 1.00 75.31 127 ARG A CA 1
ATOM 1051 C C . ARG A 1 127 ? -17.027 8.384 29.825 1.00 75.31 127 ARG A C 1
ATOM 1053 O O . ARG A 1 127 ? -16.879 8.588 31.023 1.00 75.31 127 ARG A O 1
ATOM 1060 N N . GLY A 1 128 ? -16.166 8.788 28.893 1.00 76.06 128 GLY A N 1
ATOM 1061 C CA . GLY A 1 128 ? -14.871 9.420 29.176 1.00 76.06 128 GLY A CA 1
ATOM 1062 C C . GLY A 1 128 ? -13.664 8.528 28.879 1.00 76.06 128 GLY A C 1
ATOM 1063 O O . GLY A 1 128 ? -12.557 9.047 28.783 1.00 76.06 128 GLY A O 1
ATOM 1064 N N . ASP A 1 129 ? -13.872 7.228 28.656 1.00 83.25 129 ASP A N 1
ATOM 1065 C CA . ASP A 1 129 ? -12.790 6.324 28.283 1.00 83.25 129 ASP A CA 1
ATOM 1066 C C . ASP A 1 129 ? -12.308 6.595 26.850 1.00 83.25 129 ASP A C 1
ATOM 1068 O O . ASP A 1 129 ? -13.096 6.754 25.901 1.00 83.25 129 ASP A O 1
ATOM 1072 N N . GLU A 1 130 ? -10.983 6.628 26.705 1.00 85.56 130 GLU A N 1
ATOM 1073 C CA . GLU A 1 130 ? -10.288 6.804 25.435 1.00 85.56 130 GLU A CA 1
ATOM 1074 C C . GLU A 1 130 ? -10.004 5.435 24.800 1.00 85.56 130 GLU A C 1
ATOM 1076 O O . GLU A 1 130 ? -9.309 4.593 25.372 1.00 85.56 130 GLU A O 1
ATOM 1081 N N . ILE A 1 131 ? -10.512 5.228 23.583 1.00 89.19 131 ILE A N 1
ATOM 1082 C CA . ILE A 1 131 ? -10.079 4.132 22.712 1.00 89.19 131 ILE A CA 1
ATOM 1083 C C . ILE A 1 131 ? -9.025 4.717 21.788 1.00 89.19 131 ILE A C 1
ATOM 1085 O O . ILE A 1 131 ? -9.337 5.531 20.918 1.00 89.19 131 ILE A O 1
ATOM 1089 N N . ARG A 1 132 ? -7.774 4.305 21.971 1.00 90.19 132 ARG A N 1
ATOM 1090 C CA . ARG A 1 132 ? -6.686 4.779 21.117 1.00 90.19 132 ARG A CA 1
ATOM 1091 C C . ARG A 1 132 ? -6.729 4.044 19.795 1.00 90.19 132 ARG A C 1
ATOM 1093 O O . ARG A 1 132 ? -6.907 2.825 19.766 1.00 90.19 132 ARG A O 1
ATOM 1100 N N . SER A 1 133 ? -6.537 4.788 18.714 1.00 89.75 133 SER A N 1
ATOM 1101 C CA . SER A 1 133 ? -6.484 4.221 17.376 1.00 89.75 133 SER A CA 1
ATOM 1102 C C . SER A 1 133 ? -5.275 4.721 16.608 1.00 89.75 133 SER A C 1
ATOM 1104 O O . SER A 1 133 ? -4.920 5.895 16.690 1.00 89.75 133 SER A O 1
ATOM 1106 N N . ASN A 1 134 ? -4.643 3.826 15.857 1.00 88.81 134 ASN A N 1
ATOM 1107 C CA . ASN A 1 134 ? -3.561 4.188 14.955 1.00 88.81 134 ASN A CA 1
ATOM 1108 C C . ASN A 1 134 ? -3.715 3.442 13.632 1.00 88.81 134 ASN A C 1
ATOM 1110 O O . ASN A 1 134 ? -3.957 2.233 13.637 1.00 88.81 134 ASN A O 1
ATOM 1114 N N . LEU A 1 135 ? -3.551 4.146 12.513 1.00 87.62 135 LEU A N 1
ATOM 1115 C CA . LEU A 1 135 ? -3.467 3.502 11.210 1.00 87.62 135 LEU A CA 1
ATOM 1116 C C . LEU A 1 135 ? -2.053 3.041 10.916 1.00 87.62 135 LEU A C 1
ATOM 1118 O O . LEU A 1 135 ? -1.066 3.692 11.253 1.00 87.62 135 LEU A O 1
ATOM 1122 N N . PHE A 1 136 ? -1.972 1.949 10.180 1.00 86.06 136 PHE A N 1
ATOM 1123 C CA . PHE A 1 136 ? -0.742 1.535 9.541 1.00 86.06 136 PHE A CA 1
ATOM 1124 C C . PHE A 1 136 ? -1.060 0.736 8.286 1.00 86.06 136 PHE A C 1
ATOM 1126 O O . PHE A 1 136 ? -2.166 0.224 8.102 1.00 86.06 136 PHE A O 1
ATOM 1133 N N . VAL A 1 137 ? -0.072 0.644 7.405 1.00 85.38 137 VAL A N 1
ATOM 1134 C CA . VAL A 1 137 ? -0.193 -0.131 6.177 1.00 85.38 137 VAL A CA 1
ATOM 1135 C C . VAL A 1 137 ? 0.542 -1.446 6.353 1.00 85.38 137 VAL A C 1
ATOM 1137 O O . VAL A 1 137 ? 1.693 -1.472 6.784 1.00 85.38 137 VAL A O 1
ATOM 1140 N N . GLN A 1 138 ? -0.109 -2.541 5.986 1.00 86.06 138 GLN A N 1
ATOM 1141 C CA . GLN A 1 138 ? 0.537 -3.832 5.827 1.00 86.06 138 GLN A CA 1
ATOM 1142 C C . GLN A 1 138 ? 0.084 -4.440 4.508 1.00 86.06 138 GLN A C 1
ATOM 1144 O O . GLN A 1 138 ? -1.107 -4.494 4.232 1.00 86.06 138 GLN A O 1
ATOM 1149 N N . PHE A 1 139 ? 1.043 -4.893 3.697 1.00 85.81 139 PHE A N 1
ATOM 1150 C CA . PHE A 1 139 ? 0.775 -5.543 2.406 1.00 85.81 139 PHE A CA 1
ATOM 1151 C C . PHE A 1 139 ? -0.157 -4.728 1.491 1.00 85.81 139 PHE A C 1
ATOM 1153 O O . PHE A 1 139 ? -1.070 -5.243 0.850 1.00 85.81 139 PHE A O 1
ATOM 1160 N N . GLY A 1 140 ? 0.037 -3.406 1.491 1.00 77.50 140 GLY A N 1
ATOM 1161 C CA . GLY A 1 140 ? -0.772 -2.483 0.701 1.00 77.50 140 GLY A CA 1
ATOM 1162 C C . GLY A 1 140 ? -2.209 -2.279 1.197 1.00 77.50 140 GLY A C 1
ATOM 1163 O O . GLY A 1 140 ? -2.965 -1.519 0.592 1.00 77.50 140 GLY A O 1
ATOM 1164 N N . GLU A 1 141 ? -2.581 -2.895 2.316 1.00 82.56 141 GLU A N 1
ATOM 1165 C CA . GLU A 1 141 ? -3.865 -2.711 2.977 1.00 82.56 141 GLU A CA 1
ATOM 1166 C C . GLU A 1 141 ? -3.730 -1.848 4.227 1.00 82.56 141 GLU A C 1
ATOM 1168 O O . GLU A 1 141 ? -2.714 -1.848 4.923 1.00 82.56 141 GLU A O 1
ATOM 1173 N N . ILE A 1 142 ? -4.786 -1.092 4.509 1.00 86.06 142 ILE A N 1
ATOM 1174 C CA . ILE A 1 142 ? -4.843 -0.199 5.660 1.00 86.06 142 ILE A CA 1
ATOM 1175 C C . ILE A 1 142 ? -5.462 -0.965 6.814 1.00 86.06 142 ILE A C 1
ATOM 1177 O O . ILE A 1 142 ? -6.613 -1.403 6.740 1.00 86.06 142 ILE A O 1
ATOM 1181 N N . PHE A 1 143 ? -4.695 -1.077 7.885 1.00 89.31 143 PHE A N 1
ATOM 1182 C CA . PHE A 1 143 ? -5.123 -1.635 9.150 1.00 89.31 143 PHE A CA 1
ATOM 1183 C C . PHE A 1 143 ? -5.256 -0.525 10.179 1.00 89.31 143 PHE A C 1
ATOM 1185 O O . PHE A 1 143 ? -4.567 0.494 10.119 1.00 89.31 143 PHE A O 1
ATOM 1192 N N . ILE A 1 144 ? -6.135 -0.759 11.142 1.00 90.81 144 ILE A N 1
ATOM 1193 C CA . ILE A 1 144 ? -6.255 0.054 12.340 1.00 90.81 144 ILE A CA 1
ATOM 1194 C C . ILE A 1 144 ? -5.900 -0.815 13.541 1.00 90.81 144 ILE A C 1
ATOM 1196 O O . ILE A 1 144 ? -6.424 -1.921 13.710 1.00 90.81 144 ILE A O 1
ATOM 1200 N N . THR A 1 145 ? -4.979 -0.323 14.361 1.00 92.88 145 THR A N 1
ATOM 1201 C CA . THR A 1 145 ? -4.784 -0.837 15.712 1.00 92.88 145 THR A CA 1
ATOM 1202 C C . THR A 1 145 ? -5.766 -0.117 16.614 1.00 92.88 145 THR A C 1
ATOM 1204 O O . THR A 1 145 ? -5.756 1.113 16.660 1.00 92.88 145 THR A O 1
ATOM 1207 N N . LEU A 1 146 ? -6.593 -0.868 17.333 1.00 93.38 146 LEU A N 1
ATOM 1208 C CA . LEU A 1 146 ? -7.425 -0.348 18.411 1.00 93.38 146 LEU A CA 1
ATOM 1209 C C . LEU A 1 146 ? -6.839 -0.803 19.738 1.00 93.38 146 LEU A C 1
ATOM 1211 O O . LEU A 1 146 ? -6.498 -1.977 19.894 1.00 93.38 146 LEU A O 1
ATOM 1215 N N . ARG A 1 147 ? -6.752 0.115 20.699 1.00 92.94 147 ARG A N 1
ATOM 1216 C CA . ARG A 1 147 ? -6.248 -0.174 22.037 1.00 92.94 147 ARG A CA 1
ATOM 1217 C C . ARG A 1 147 ? -7.158 0.399 23.112 1.00 92.94 147 ARG A C 1
ATOM 1219 O O . ARG A 1 147 ? -7.492 1.583 23.092 1.00 92.94 147 ARG A O 1
ATOM 1226 N N . TYR A 1 148 ? -7.497 -0.450 24.075 1.00 92.44 148 TYR A N 1
ATOM 1227 C CA . TYR A 1 148 ? -8.268 -0.105 25.262 1.00 92.44 148 TYR A CA 1
ATOM 1228 C C . TYR A 1 148 ? -7.681 -0.838 26.473 1.00 92.44 148 TYR A C 1
ATOM 1230 O O . TYR A 1 148 ? -7.622 -2.068 26.506 1.00 92.44 148 TYR A O 1
ATOM 1238 N N . HIS A 1 149 ? -7.188 -0.082 27.456 1.00 88.44 149 HIS A N 1
ATOM 1239 C CA . HIS A 1 149 ? -6.387 -0.600 28.573 1.00 88.44 149 HIS A CA 1
ATOM 1240 C C . HIS A 1 149 ? -5.232 -1.518 28.110 1.00 88.44 149 HIS A C 1
ATOM 1242 O O . HIS A 1 149 ? -4.316 -1.069 27.412 1.00 88.44 149 HIS A O 1
ATOM 1248 N N . ALA A 1 150 ? -5.264 -2.789 28.524 1.00 87.62 150 ALA A N 1
ATOM 1249 C CA . ALA A 1 150 ? -4.283 -3.817 28.186 1.00 87.62 150 ALA A CA 1
ATOM 1250 C C . ALA A 1 150 ? -4.636 -4.595 26.908 1.00 87.62 150 ALA A C 1
ATOM 1252 O O . ALA A 1 150 ? -3.853 -5.435 26.471 1.00 87.62 150 ALA A O 1
ATOM 1253 N N . HIS A 1 151 ? -5.800 -4.336 26.309 1.00 90.00 151 HIS A N 1
ATOM 1254 C CA . HIS A 1 151 ? -6.235 -5.014 25.099 1.00 90.00 151 HIS A CA 1
ATOM 1255 C C . HIS A 1 151 ? -5.814 -4.229 23.864 1.00 90.00 151 HIS A C 1
ATOM 1257 O O . HIS A 1 151 ? -6.043 -3.022 23.766 1.00 90.00 151 HIS A O 1
ATOM 1263 N N . GLU A 1 152 ? -5.237 -4.943 22.906 1.00 93.38 152 GLU A N 1
ATOM 1264 C CA . GLU A 1 152 ? -4.889 -4.423 21.595 1.00 93.38 152 GLU A CA 1
ATOM 1265 C C . GLU A 1 152 ? -5.385 -5.399 20.536 1.00 93.38 152 GLU A C 1
ATOM 1267 O O . GLU A 1 152 ? -5.201 -6.612 20.656 1.00 93.38 152 GLU A O 1
ATOM 1272 N N . ILE A 1 153 ? -6.029 -4.864 19.506 1.00 93.56 153 ILE A N 1
ATOM 1273 C CA . ILE A 1 153 ? -6.417 -5.631 18.331 1.00 93.56 153 ILE A CA 1
ATOM 1274 C C . ILE A 1 153 ? -6.006 -4.891 17.071 1.00 93.56 153 ILE A C 1
ATOM 1276 O O . ILE A 1 153 ? -5.909 -3.665 17.038 1.00 93.56 153 ILE A O 1
ATOM 1280 N N . LYS A 1 154 ? -5.828 -5.665 16.010 1.00 93.81 154 LYS A N 1
ATOM 1281 C CA . LYS A 1 154 ? -5.528 -5.190 14.671 1.00 93.81 154 LYS A CA 1
ATOM 1282 C C . LYS A 1 154 ? -6.584 -5.720 13.728 1.00 93.81 154 LYS A C 1
ATOM 1284 O O . LYS A 1 154 ? -6.773 -6.931 13.645 1.00 93.81 154 LYS A O 1
ATOM 1289 N N . ILE A 1 155 ? -7.226 -4.820 13.000 1.00 92.31 155 ILE A N 1
ATOM 1290 C CA . ILE A 1 155 ? -8.293 -5.169 12.063 1.00 92.31 155 ILE A CA 1
ATOM 1291 C C . ILE A 1 155 ? -8.142 -4.376 10.762 1.00 92.31 155 ILE A C 1
ATOM 1293 O O . ILE A 1 155 ? -7.572 -3.277 10.779 1.00 92.31 155 ILE A O 1
ATOM 1297 N N . PRO A 1 156 ? -8.627 -4.902 9.625 1.00 90.69 156 PRO A N 1
ATOM 1298 C CA . PRO A 1 156 ? -8.715 -4.130 8.395 1.00 90.69 156 PRO A CA 1
ATOM 1299 C C . PRO A 1 156 ? -9.555 -2.872 8.623 1.00 90.69 156 PRO A C 1
ATOM 1301 O O . PRO A 1 156 ? -10.673 -2.942 9.131 1.00 90.69 156 PRO A O 1
ATOM 1304 N N . PHE A 1 157 ? -9.063 -1.709 8.199 1.00 88.81 157 PHE A N 1
ATOM 1305 C CA . PHE A 1 157 ? -9.811 -0.458 8.356 1.00 88.81 157 PHE A CA 1
ATOM 1306 C C . PHE A 1 157 ? -11.134 -0.467 7.571 1.00 88.81 157 PHE A C 1
ATOM 1308 O O . PHE A 1 157 ? -12.106 0.169 7.970 1.00 88.81 157 PHE A O 1
ATOM 1315 N N . ALA A 1 158 ? -11.207 -1.273 6.506 1.00 87.19 158 ALA A N 1
ATOM 1316 C CA . ALA A 1 158 ? -12.440 -1.519 5.762 1.00 87.19 158 ALA A CA 1
ATOM 1317 C C . ALA A 1 158 ? -13.594 -2.021 6.648 1.00 87.19 158 ALA A C 1
ATOM 1319 O O . ALA A 1 158 ? -14.750 -1.753 6.333 1.00 87.19 158 ALA A O 1
ATOM 1320 N N . ASP A 1 159 ? -13.300 -2.739 7.734 1.00 89.56 159 ASP A N 1
ATOM 1321 C CA . ASP A 1 159 ? -14.332 -3.250 8.634 1.00 89.56 159 ASP A CA 1
ATOM 1322 C C . ASP A 1 159 ? -14.899 -2.150 9.536 1.00 89.56 159 ASP A C 1
ATOM 1324 O O . ASP A 1 159 ? -16.085 -2.187 9.849 1.00 89.56 159 ASP A O 1
ATOM 1328 N N . ILE A 1 160 ? -14.096 -1.133 9.876 1.00 89.75 160 ILE A N 1
ATOM 1329 C CA . ILE A 1 160 ? -14.579 0.089 10.538 1.00 89.75 160 ILE A CA 1
ATOM 1330 C C . ILE A 1 160 ? -15.440 0.912 9.579 1.00 89.75 160 ILE A C 1
ATOM 1332 O O . ILE A 1 160 ? -16.533 1.330 9.946 1.00 89.75 160 ILE A O 1
ATOM 1336 N N . GLU A 1 161 ? -14.991 1.101 8.334 1.00 85.69 161 GLU A N 1
ATOM 1337 C CA . GLU A 1 161 ? -15.707 1.914 7.337 1.00 85.69 161 GLU A CA 1
ATOM 1338 C C . GLU A 1 161 ? -17.104 1.367 6.989 1.00 85.69 161 GLU A C 1
ATOM 1340 O O . GLU A 1 161 ? -17.946 2.118 6.497 1.00 85.69 161 GLU A O 1
ATOM 1345 N N . ARG A 1 162 ? -17.351 0.071 7.228 1.00 86.81 162 ARG A N 1
ATOM 1346 C CA . ARG A 1 162 ? -18.637 -0.609 6.987 1.00 86.81 162 ARG A CA 1
ATOM 1347 C C . ARG A 1 162 ? -19.618 -0.538 8.164 1.00 86.81 162 ARG A C 1
ATOM 1349 O O . ARG A 1 162 ? -20.720 -1.067 8.026 1.00 86.81 162 ARG A O 1
ATOM 1356 N N . MET A 1 163 ? -19.228 0.043 9.303 1.00 84.94 163 MET A N 1
ATOM 1357 C CA . MET A 1 163 ? -20.104 0.187 10.476 1.00 84.94 163 MET A CA 1
ATOM 1358 C C . MET A 1 163 ? -21.202 1.219 10.252 1.00 84.94 163 MET A C 1
ATOM 1360 O O . MET A 1 163 ? -20.904 2.358 9.830 1.00 84.94 163 MET A O 1
#

Radius of gyration: 18.01 Å; chains: 1; bounding box: 40×28×50 Å

Secondary structure (DSSP, 8-state):
----EEEP-HHHHHHHHHTT--EEEEEE-GGG--TT-TT----EEEEEES-HHHHHHHHHHTTT-TT-EEEETTSHHHHHHHHHHHT-BTTB-EEEEEESS----HHHHHHHHHHHHHHHS-----TT---EEEEEEETTEEEEEEEETTEEEEEEHHHHHT-

pLDDT: mean 89.72, std 7.09, range [61.59, 97.69]

Foldseek 3Di:
DADQWAFAAPVVVVVLVVVQFFKWWKAFDPNPDDPPDPLAPTEMEIETDNDPVLNVVLLVVCVVGPGTDMAGNVDVVSVVVSNVQNNDDGNYTYTYPDGPDADDCPPVLVVLVVVCCVPPHPDDADDPFDWDWDWDDDSNFIWIWTDGDPDIDIDGVVNSVVD